Protein AF-A0A183CU05-F1 (afdb_monomer_lite)

Sequence (119 aa):
MLTVERALEAKGFSNFRVAKRRMATIWGGSALLDLFLWTVAETVGGPDPKWTQWDYVVNLSETDMPILSLEELEHNLDRNRGFSFLKSHGYNTGAFLQKQGIHFHFMQCEQRMWRVAER

pLDDT: mean 92.65, std 6.22, range [54.19, 98.0]

Foldseek 3Di:
DCVVVVVCVVVVDDPDDDDPDDDLPAVVDPVVVVVVVVVVCCQCVNPDVVSNDDQDDDDDDPPDDDPDDPVVVCVVCVVVRPDDDDDDPPDDPVVVCVVSVVQFDWDDDPSDIDGDGGD

Structure (mmCIF, N/CA/C/O backbone):
data_AF-A0A183CU05-F1
#
_entry.id   AF-A0A183CU05-F1
#
loop_
_atom_site.group_PDB
_atom_site.id
_atom_site.type_symbol
_atom_site.label_atom_id
_atom_site.label_alt_id
_atom_site.label_comp_id
_atom_site.label_asym_id
_atom_site.label_entity_id
_atom_site.label_seq_id
_atom_site.pdbx_PDB_ins_code
_atom_site.Cartn_x
_atom_site.Cartn_y
_atom_site.Cartn_z
_atom_site.occupancy
_atom_site.B_iso_or_equiv
_atom_site.auth_seq_id
_atom_site.auth_comp_id
_atom_site.auth_asym_id
_atom_site.auth_atom_id
_atom_site.pdbx_PDB_model_num
ATOM 1 N N . MET A 1 1 ? 10.218 -0.408 20.033 1.00 54.19 1 MET A N 1
ATOM 2 C CA . MET A 1 1 ? 9.279 -0.388 18.885 1.00 54.19 1 MET A CA 1
ATOM 3 C C . MET A 1 1 ? 7.816 -0.552 19.306 1.00 54.19 1 MET A C 1
ATOM 5 O O . MET A 1 1 ? 6.976 0.096 18.711 1.00 54.19 1 MET A O 1
ATOM 9 N N . LEU A 1 2 ? 7.533 -1.249 20.416 1.00 66.12 2 LEU A N 1
ATOM 10 C CA . LEU A 1 2 ? 6.261 -1.169 21.166 1.00 66.12 2 LEU A CA 1
ATOM 11 C C . LEU A 1 2 ? 5.973 0.217 21.786 1.00 66.12 2 LEU A C 1
ATOM 13 O O . LEU A 1 2 ? 4.962 0.405 22.445 1.00 66.12 2 LEU A O 1
ATOM 17 N N . THR A 1 3 ? 6.884 1.179 21.646 1.00 85.06 3 THR A N 1
ATOM 18 C CA . THR A 1 3 ? 6.836 2.448 22.379 1.00 85.06 3 THR A CA 1
ATOM 19 C C . THR A 1 3 ? 5.750 3.382 21.853 1.00 85.06 3 THR A C 1
ATOM 21 O O . THR A 1 3 ? 5.061 3.997 22.655 1.00 85.06 3 THR A O 1
ATOM 24 N N . VAL A 1 4 ? 5.571 3.471 20.528 1.00 88.19 4 VAL A N 1
ATOM 25 C CA . VAL A 1 4 ? 4.549 4.345 19.919 1.00 88.19 4 VAL A CA 1
ATOM 26 C C . VAL A 1 4 ? 3.152 3.782 20.146 1.00 88.19 4 VAL A C 1
ATOM 28 O O . VAL A 1 4 ? 2.272 4.514 20.579 1.00 88.19 4 VAL A O 1
ATOM 31 N N . GLU A 1 5 ? 2.976 2.477 19.925 1.00 90.19 5 GLU A N 1
ATOM 32 C CA . GLU A 1 5 ? 1.711 1.780 20.186 1.00 90.19 5 GLU A CA 1
ATOM 33 C C . GLU A 1 5 ? 1.286 1.962 21.647 1.00 90.19 5 GLU A C 1
ATOM 35 O O . GLU A 1 5 ? 0.236 2.541 21.901 1.00 90.19 5 GLU A O 1
ATOM 40 N N . ARG A 1 6 ? 2.169 1.648 22.607 1.00 89.75 6 ARG A N 1
ATOM 41 C CA . ARG A 1 6 ? 1.896 1.852 24.041 1.00 89.75 6 ARG A CA 1
ATOM 42 C C . ARG A 1 6 ? 1.624 3.308 24.410 1.00 89.75 6 ARG A C 1
ATOM 44 O O . ARG A 1 6 ? 0.818 3.572 25.294 1.00 89.75 6 ARG A O 1
ATOM 51 N N . ALA A 1 7 ? 2.307 4.261 23.775 1.00 93.12 7 ALA A N 1
ATOM 52 C CA . ALA A 1 7 ? 2.082 5.680 24.037 1.00 93.12 7 ALA A CA 1
ATOM 53 C C . ALA A 1 7 ? 0.702 6.147 23.548 1.00 93.12 7 ALA A C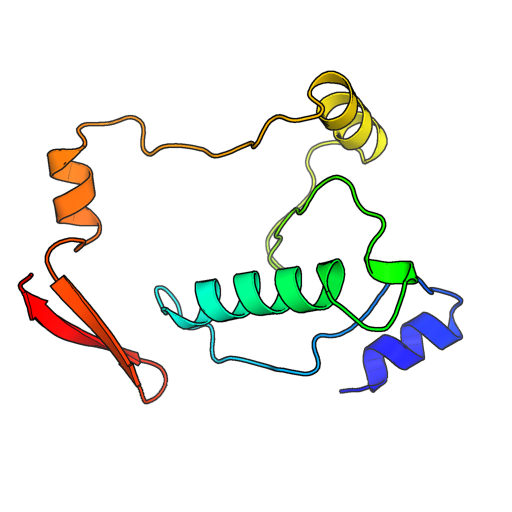 1
ATOM 55 O O . ALA A 1 7 ? 0.095 7.010 24.180 1.00 93.12 7 ALA A O 1
ATOM 56 N N . LEU A 1 8 ? 0.207 5.592 22.440 1.00 93.25 8 LEU A N 1
ATOM 57 C CA . LEU A 1 8 ? -1.137 5.864 21.931 1.00 93.25 8 LEU A CA 1
ATOM 58 C C . LEU A 1 8 ? -2.204 5.138 22.760 1.00 93.25 8 LEU A C 1
ATOM 60 O O . LEU A 1 8 ? -3.194 5.762 23.136 1.00 93.25 8 LEU A O 1
ATOM 64 N N . GLU A 1 9 ? -1.958 3.889 23.155 1.00 91.88 9 GLU A N 1
ATOM 65 C CA . GLU A 1 9 ? -2.819 3.144 24.083 1.00 91.88 9 GLU A CA 1
ATOM 66 C C . GLU A 1 9 ? -2.972 3.866 25.427 1.00 91.88 9 GLU A C 1
ATOM 68 O O . GLU A 1 9 ? -4.084 4.022 25.924 1.00 91.88 9 GLU A O 1
ATOM 73 N N . ALA A 1 10 ? -1.878 4.393 25.990 1.00 94.69 10 ALA A N 1
ATOM 74 C CA . ALA A 1 10 ? -1.908 5.170 27.232 1.00 94.69 10 AL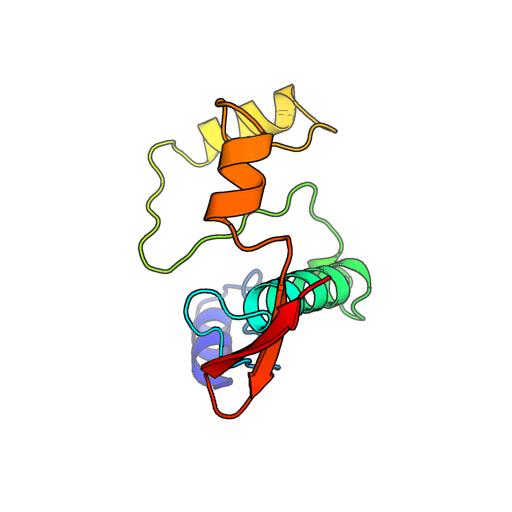A A CA 1
ATOM 75 C C . ALA A 1 10 ? -2.725 6.472 27.117 1.00 94.69 10 ALA A C 1
ATOM 77 O O . ALA A 1 10 ? -3.187 7.000 28.126 1.00 94.69 10 ALA A O 1
ATOM 78 N N . LYS A 1 11 ? -2.923 6.983 25.895 1.00 95.81 11 LYS A N 1
ATOM 79 C CA . LYS A 1 11 ? -3.807 8.121 25.594 1.00 95.81 11 LYS A CA 1
ATOM 80 C C . LYS A 1 11 ? -5.249 7.696 25.277 1.00 95.81 11 LYS A C 1
ATOM 82 O O . LYS A 1 11 ? -6.065 8.551 24.951 1.00 95.81 11 LYS A O 1
ATOM 87 N N . GLY A 1 12 ? -5.564 6.404 25.363 1.00 94.88 12 GLY A N 1
ATOM 88 C CA . GLY A 1 12 ? -6.893 5.850 25.104 1.00 94.88 12 GLY A CA 1
ATOM 89 C C . GLY A 1 12 ? -7.171 5.496 23.640 1.00 94.88 12 GLY A C 1
ATOM 90 O O . GLY A 1 12 ? -8.288 5.087 23.324 1.00 94.88 12 GLY A O 1
ATOM 91 N N . PHE A 1 13 ? -6.191 5.61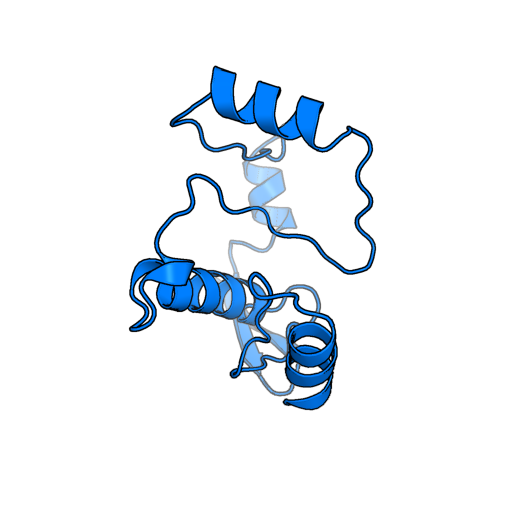2 22.737 1.00 93.44 13 PHE A N 1
ATOM 92 C CA . PHE A 1 13 ? -6.366 5.163 21.355 1.00 93.44 13 PHE A CA 1
ATOM 93 C C . PHE A 1 13 ? -6.278 3.646 21.287 1.00 93.44 13 PHE A C 1
ATOM 95 O O . PHE A 1 13 ? -5.321 3.045 21.764 1.00 93.44 13 PHE A O 1
ATOM 102 N N . SER A 1 14 ? -7.271 3.025 20.660 1.00 89.44 14 SER A N 1
ATOM 103 C CA . SER A 1 14 ? -7.344 1.567 20.572 1.00 89.44 14 SER A CA 1
ATOM 104 C C . SER A 1 14 ? -7.380 1.055 19.125 1.00 89.44 14 SER A C 1
ATOM 106 O O . SER A 1 14 ? -7.255 -0.142 18.892 1.00 89.44 14 SER A O 1
ATOM 108 N N . ASN A 1 15 ? -7.530 1.947 18.148 1.00 89.69 15 ASN A N 1
ATOM 109 C CA . ASN A 1 15 ? -7.595 1.680 16.709 1.00 89.69 15 ASN A CA 1
ATOM 110 C C . ASN A 1 15 ? -6.249 1.925 16.004 1.00 89.69 15 ASN A C 1
ATOM 112 O O . ASN A 1 15 ? -6.215 2.254 14.822 1.00 89.69 15 ASN A O 1
ATOM 116 N N . PHE A 1 16 ? -5.137 1.763 16.721 1.00 89.75 16 PHE A N 1
ATOM 117 C CA . PHE A 1 16 ? -3.794 1.885 16.163 1.00 89.75 16 PHE A CA 1
ATOM 118 C C . PHE A 1 16 ? -2.958 0.643 16.472 1.00 89.75 16 PHE A C 1
ATOM 120 O O . PHE A 1 16 ? -3.021 0.115 17.579 1.00 89.75 16 PHE A O 1
ATOM 127 N N . ARG A 1 17 ? -2.157 0.194 15.502 1.00 88.00 17 ARG A N 1
ATOM 128 C CA . ARG A 1 17 ? -1.247 -0.943 15.658 1.00 88.00 17 ARG A CA 1
ATOM 129 C C . ARG A 1 17 ? 0.001 -0.742 14.818 1.00 88.00 17 ARG A C 1
ATOM 131 O O . ARG A 1 17 ? -0.084 -0.281 13.681 1.00 88.00 17 ARG A O 1
ATOM 138 N N . VAL A 1 18 ? 1.159 -1.128 15.348 1.00 89.62 18 VAL A N 1
ATOM 139 C CA . VAL A 1 18 ? 2.413 -1.095 14.592 1.00 89.62 18 VAL A CA 1
ATOM 140 C C . VAL A 1 18 ? 2.714 -2.485 14.042 1.00 89.62 18 VAL A C 1
ATOM 142 O O . VAL A 1 18 ? 2.698 -3.483 14.764 1.00 89.62 18 VAL A O 1
ATOM 145 N N . ALA A 1 19 ? 3.031 -2.557 12.749 1.00 87.50 19 ALA A N 1
ATOM 146 C CA . ALA A 1 19 ? 3.472 -3.790 12.110 1.00 87.50 19 ALA A CA 1
ATOM 147 C C . ALA A 1 19 ? 4.677 -4.399 12.854 1.00 87.50 19 ALA A C 1
ATOM 149 O O . ALA A 1 19 ? 5.729 -3.770 12.997 1.00 87.50 19 ALA A O 1
ATOM 150 N N . LYS A 1 20 ? 4.537 -5.652 13.307 1.00 85.00 20 LYS A N 1
ATOM 151 C CA . LYS A 1 20 ? 5.621 -6.389 13.980 1.00 85.00 20 LYS A CA 1
ATOM 152 C C . LYS A 1 20 ? 6.758 -6.741 13.021 1.00 85.00 20 LYS A C 1
ATOM 154 O O . LYS A 1 20 ? 7.921 -6.751 13.419 1.00 85.00 20 LYS A O 1
ATOM 159 N N . ARG A 1 21 ? 6.422 -7.041 11.762 1.00 90.00 21 ARG A N 1
ATOM 160 C CA . ARG A 1 21 ? 7.385 -7.338 10.703 1.00 90.00 21 ARG A CA 1
ATOM 161 C C . ARG A 1 21 ? 7.747 -6.053 9.969 1.00 90.00 21 ARG A C 1
ATOM 163 O O . ARG A 1 21 ? 6.875 -5.332 9.501 1.00 90.00 21 ARG A O 1
ATOM 170 N N . ARG A 1 22 ? 9.048 -5.799 9.836 1.00 91.62 22 ARG A N 1
ATOM 171 C CA . ARG A 1 22 ? 9.587 -4.700 9.028 1.00 91.62 22 ARG A CA 1
ATOM 172 C C . ARG A 1 22 ? 10.303 -5.271 7.823 1.00 91.62 22 ARG A C 1
ATOM 174 O O . ARG A 1 22 ? 10.998 -6.278 7.941 1.00 91.62 22 ARG A O 1
ATOM 181 N N . MET A 1 23 ? 10.161 -4.603 6.691 1.00 93.62 23 MET A N 1
ATOM 182 C CA . MET A 1 23 ? 10.831 -4.966 5.451 1.00 93.62 23 MET A CA 1
ATOM 183 C C . MET A 1 23 ? 11.619 -3.763 4.941 1.00 93.62 23 MET A C 1
ATOM 185 O O . MET A 1 23 ? 11.237 -2.620 5.186 1.00 93.62 23 MET A O 1
ATOM 189 N N . ALA A 1 24 ? 12.722 -4.012 4.238 1.00 94.81 24 ALA A N 1
ATOM 190 C CA . ALA A 1 24 ? 13.457 -2.961 3.546 1.00 94.81 24 ALA A CA 1
ATOM 191 C C . ALA A 1 24 ? 12.715 -2.605 2.247 1.00 94.81 24 ALA A C 1
ATOM 193 O O . ALA A 1 24 ? 12.997 -3.160 1.183 1.00 94.81 24 ALA A O 1
ATOM 194 N N . THR A 1 25 ? 11.733 -1.708 2.341 1.00 95.75 25 THR A N 1
ATOM 195 C CA . THR A 1 25 ? 10.941 -1.214 1.204 1.00 95.75 25 THR A CA 1
ATOM 196 C C . THR A 1 25 ? 11.711 -0.147 0.435 1.00 95.75 25 THR A C 1
ATOM 198 O O . THR A 1 25 ? 11.369 1.034 0.453 1.00 95.75 25 THR A O 1
ATOM 201 N N . ILE A 1 26 ? 12.803 -0.568 -0.201 1.00 97.12 26 ILE A N 1
ATOM 202 C CA . ILE A 1 26 ? 13.587 0.288 -1.093 1.00 97.12 26 ILE A CA 1
ATOM 203 C C . ILE A 1 26 ? 12.733 0.755 -2.276 1.00 97.12 26 ILE A C 1
ATOM 205 O O . ILE A 1 26 ? 11.764 0.098 -2.662 1.00 97.12 26 ILE A O 1
ATOM 209 N N . TRP A 1 27 ? 13.119 1.873 -2.885 1.00 96.44 27 TRP A N 1
ATOM 210 C CA . TRP A 1 27 ? 12.425 2.396 -4.056 1.00 96.44 27 TRP A CA 1
ATOM 211 C C . TRP A 1 27 ? 12.448 1.382 -5.213 1.00 96.44 27 TRP A C 1
ATOM 213 O O . TRP A 1 27 ? 13.507 0.870 -5.578 1.00 96.44 27 TRP A O 1
ATOM 223 N N . GLY A 1 28 ? 11.269 1.057 -5.753 1.00 94.69 28 GLY A N 1
ATOM 224 C CA . GLY A 1 28 ? 11.100 0.030 -6.791 1.00 94.69 28 GLY A CA 1
ATOM 225 C C . GLY A 1 28 ? 11.320 -1.417 -6.320 1.00 94.69 28 GLY A C 1
ATOM 226 O O . GLY A 1 28 ? 11.343 -2.323 -7.149 1.00 94.69 28 GLY A O 1
ATOM 227 N N . GLY A 1 29 ? 11.504 -1.647 -5.016 1.00 96.44 29 GLY A N 1
ATOM 228 C CA . GLY A 1 29 ? 11.716 -2.971 -4.434 1.00 96.44 29 GLY A CA 1
ATOM 229 C C . GLY A 1 29 ? 10.464 -3.846 -4.427 1.00 96.44 29 GLY A C 1
ATOM 230 O O . GLY A 1 29 ? 9.356 -3.360 -4.194 1.00 96.44 29 GLY A O 1
ATOM 231 N N . SER A 1 30 ? 10.642 -5.157 -4.602 1.00 96.06 30 SER A N 1
ATOM 232 C CA . SER A 1 30 ? 9.555 -6.139 -4.487 1.00 96.06 30 SER A CA 1
ATOM 233 C C . SER A 1 30 ? 8.968 -6.210 -3.073 1.00 96.06 30 SER A C 1
ATOM 235 O O . SER A 1 30 ? 7.777 -6.471 -2.914 1.00 96.06 30 SER A O 1
ATOM 237 N N . ALA A 1 31 ? 9.771 -5.893 -2.052 1.00 96.56 31 ALA A N 1
ATOM 238 C CA . ALA A 1 31 ? 9.367 -5.944 -0.650 1.00 96.56 31 ALA A CA 1
ATOM 239 C C . ALA A 1 31 ? 8.175 -5.032 -0.305 1.00 96.56 31 ALA A C 1
ATOM 241 O O . ALA A 1 31 ? 7.522 -5.247 0.713 1.00 96.56 31 ALA A O 1
ATOM 242 N N . LEU A 1 32 ? 7.876 -4.011 -1.120 1.00 96.81 32 LEU A N 1
ATOM 243 C CA . LEU A 1 32 ? 6.699 -3.165 -0.908 1.00 96.81 32 LEU A CA 1
ATOM 244 C C . LEU A 1 32 ? 5.392 -3.944 -1.120 1.00 96.81 32 LEU A C 1
ATOM 246 O O . LEU A 1 32 ? 4.461 -3.799 -0.329 1.00 96.81 32 LEU A O 1
ATOM 250 N N . LEU A 1 33 ? 5.336 -4.798 -2.148 1.00 96.88 33 LEU A N 1
ATOM 251 C CA . LEU A 1 33 ? 4.179 -5.661 -2.387 1.00 96.88 33 LEU A CA 1
ATOM 252 C C . LEU A 1 33 ? 4.052 -6.711 -1.279 1.00 96.88 33 LEU A C 1
ATOM 254 O O . LEU A 1 33 ? 2.958 -6.917 -0.760 1.00 96.88 33 LEU A O 1
ATOM 258 N N . ASP A 1 34 ? 5.172 -7.312 -0.868 1.00 96.12 34 ASP A N 1
ATOM 259 C CA . ASP A 1 34 ? 5.196 -8.276 0.237 1.00 96.12 34 ASP A CA 1
ATOM 260 C C . ASP A 1 34 ? 4.676 -7.656 1.541 1.00 96.12 34 ASP A C 1
ATOM 262 O O . ASP A 1 34 ? 3.907 -8.288 2.267 1.00 96.12 34 ASP A O 1
ATOM 266 N N . LEU A 1 35 ? 5.059 -6.406 1.832 1.00 95.69 35 LEU A N 1
ATOM 267 C CA . LEU A 1 35 ? 4.581 -5.668 3.000 1.00 95.69 35 LEU A CA 1
ATOM 268 C C . LEU A 1 35 ? 3.069 -5.440 2.934 1.00 95.69 35 LEU A C 1
ATOM 270 O O . LEU A 1 35 ? 2.378 -5.667 3.928 1.00 95.69 35 LEU A O 1
ATOM 274 N N . PHE A 1 36 ? 2.561 -4.995 1.782 1.00 95.69 36 PHE A N 1
ATOM 275 C CA . PHE A 1 36 ? 1.135 -4.737 1.599 1.00 95.69 36 PHE A CA 1
ATOM 276 C C . PHE A 1 36 ? 0.313 -6.020 1.770 1.00 95.69 36 PHE A C 1
ATOM 278 O O . PHE A 1 36 ? -0.615 -6.053 2.578 1.00 95.69 36 PHE A O 1
ATOM 285 N N . LEU A 1 37 ? 0.702 -7.100 1.084 1.00 95.06 37 LEU A N 1
ATOM 286 C CA . LEU A 1 37 ? 0.021 -8.395 1.162 1.00 95.06 37 LEU A CA 1
ATOM 287 C C . LEU A 1 37 ? 0.063 -8.981 2.574 1.00 95.06 37 LEU A C 1
ATOM 289 O O . LEU A 1 37 ? -0.960 -9.444 3.071 1.00 95.06 37 LEU A O 1
ATOM 293 N N . TRP A 1 38 ? 1.221 -8.926 3.241 1.00 93.44 38 TRP A N 1
ATOM 294 C CA . TRP A 1 38 ? 1.348 -9.378 4.625 1.00 93.44 38 TRP A CA 1
ATOM 295 C C . TRP A 1 38 ? 0.442 -8.575 5.566 1.00 93.44 38 TRP A C 1
ATOM 297 O O . TRP A 1 38 ? -0.236 -9.162 6.402 1.00 93.44 38 TRP A O 1
ATOM 307 N N . THR A 1 39 ? 0.377 -7.252 5.399 1.00 91.75 39 THR A N 1
ATOM 308 C CA . THR A 1 39 ? -0.461 -6.383 6.241 1.00 91.75 39 THR A CA 1
ATOM 309 C C . THR A 1 39 ? -1.945 -6.704 6.077 1.00 91.75 39 THR A C 1
ATOM 311 O O . THR A 1 39 ? -2.636 -6.867 7.077 1.00 91.75 39 THR A O 1
ATOM 314 N N . VAL A 1 40 ? -2.428 -6.855 4.839 1.00 91.94 40 VAL A N 1
ATOM 315 C CA . VAL A 1 40 ? -3.828 -7.228 4.572 1.00 91.94 40 VAL A CA 1
ATOM 316 C C . VAL A 1 40 ? -4.134 -8.631 5.103 1.00 91.94 40 VAL A C 1
ATOM 318 O O . VAL A 1 40 ? -5.171 -8.841 5.724 1.00 91.94 40 VAL A O 1
ATOM 321 N N . ALA A 1 41 ? -3.231 -9.597 4.917 1.00 90.69 41 ALA A N 1
ATOM 322 C CA . ALA A 1 41 ? -3.427 -10.953 5.428 1.00 90.69 41 ALA A CA 1
ATOM 323 C C . ALA A 1 41 ? -3.533 -10.989 6.964 1.00 90.69 41 ALA A C 1
ATOM 325 O O . ALA A 1 41 ? -4.404 -11.671 7.500 1.00 90.69 41 ALA A O 1
ATOM 326 N N . GLU A 1 42 ? -2.698 -10.223 7.671 1.00 88.56 42 GLU A N 1
ATOM 327 C CA . GLU A 1 42 ? -2.725 -10.135 9.137 1.00 88.56 42 GLU A CA 1
ATOM 328 C C . GLU A 1 42 ? -3.973 -9.429 9.683 1.00 88.56 42 GLU A C 1
ATOM 330 O O . GLU A 1 42 ? -4.365 -9.703 10.817 1.00 88.56 42 GLU A O 1
ATOM 335 N N . THR A 1 43 ? -4.596 -8.517 8.926 1.00 87.50 43 THR A N 1
ATOM 336 C CA . THR A 1 43 ? -5.823 -7.832 9.366 1.00 87.50 43 THR A CA 1
ATOM 337 C C . THR A 1 43 ? -7.085 -8.607 9.004 1.00 87.50 43 THR A C 1
ATOM 339 O O . THR A 1 43 ? -8.009 -8.633 9.807 1.00 87.50 43 THR A O 1
ATOM 342 N N . VAL A 1 44 ? -7.129 -9.298 7.859 1.00 85.88 44 VAL A N 1
ATOM 343 C CA . VAL A 1 44 ? -8.285 -10.131 7.469 1.00 85.88 44 VAL A CA 1
ATOM 344 C C . VAL A 1 44 ? -8.291 -11.483 8.188 1.00 85.88 44 VAL A C 1
ATOM 346 O O . VAL A 1 44 ? -9.338 -11.935 8.641 1.00 85.88 44 VAL A O 1
ATOM 349 N N . GLY A 1 45 ? -7.136 -12.147 8.283 1.00 79.38 45 GLY A N 1
ATOM 350 C CA . GLY A 1 45 ? -6.993 -13.498 8.843 1.00 79.38 45 GLY A CA 1
ATOM 351 C C . GLY A 1 45 ? -6.407 -13.538 10.256 1.00 79.38 45 GLY A C 1
ATOM 352 O O . GLY A 1 45 ? -6.059 -14.613 10.745 1.00 79.38 45 GLY A O 1
ATOM 353 N N . GLY A 1 46 ? -6.236 -12.377 10.889 1.00 77.75 46 GLY A N 1
ATOM 354 C CA . GLY A 1 46 ? -5.591 -12.256 12.190 1.00 77.75 46 GLY A CA 1
ATOM 355 C C . GLY A 1 46 ? -6.421 -12.809 13.355 1.00 77.75 46 GLY A C 1
ATOM 356 O O . GLY A 1 46 ? -7.645 -12.892 13.276 1.00 77.75 46 GLY A O 1
ATOM 357 N N . PRO A 1 47 ? -5.771 -13.136 14.488 1.00 75.81 47 PRO A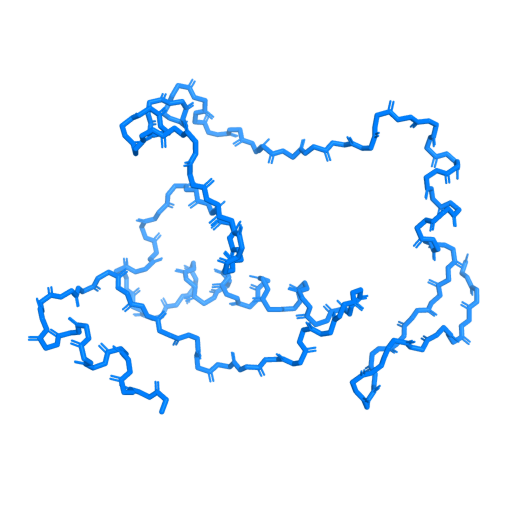 N 1
ATOM 358 C CA . PRO A 1 47 ? -6.442 -13.684 15.668 1.00 75.81 47 PRO A CA 1
ATOM 359 C C . PRO A 1 47 ? -7.240 -12.646 16.469 1.00 75.81 47 PRO A C 1
ATOM 361 O O . PRO A 1 47 ? -7.970 -13.029 17.376 1.00 75.81 47 PRO A O 1
ATOM 364 N N . ASP A 1 48 ? -7.063 -11.351 16.193 1.00 82.12 48 ASP A N 1
ATOM 365 C CA . ASP A 1 48 ? -7.749 -10.264 16.892 1.00 82.12 48 ASP A CA 1
ATOM 366 C C . ASP A 1 48 ? -8.945 -9.782 16.047 1.00 82.12 48 ASP A C 1
ATOM 368 O O . ASP A 1 48 ? -8.735 -9.083 15.047 1.00 82.12 48 ASP A O 1
ATOM 372 N N . PRO A 1 49 ? -10.192 -10.125 16.435 1.00 81.50 49 PRO A N 1
ATOM 373 C CA . PRO A 1 49 ? -11.399 -9.814 15.666 1.00 81.50 49 PRO A CA 1
ATOM 374 C C . PRO A 1 49 ? -11.636 -8.317 15.474 1.00 81.50 49 PRO A C 1
ATOM 376 O O . PRO A 1 49 ? -12.399 -7.913 14.603 1.00 81.50 49 PRO A O 1
ATOM 379 N N . LYS A 1 50 ? -10.990 -7.471 16.281 1.00 83.62 50 LYS A N 1
ATOM 380 C CA . LYS A 1 50 ? -11.107 -6.022 16.155 1.00 83.62 50 LYS A CA 1
ATOM 381 C C . LYS A 1 50 ? -10.618 -5.504 14.800 1.00 83.62 50 LYS A C 1
ATOM 383 O O . LYS A 1 50 ? -11.101 -4.480 14.330 1.00 83.62 50 LYS A O 1
ATOM 388 N N . TRP A 1 51 ? -9.658 -6.191 14.185 1.00 86.44 51 TRP A N 1
ATOM 389 C CA . TRP A 1 51 ? -9.010 -5.749 12.947 1.00 86.44 51 TRP A CA 1
ATOM 390 C C . TRP A 1 51 ? -9.593 -6.375 11.686 1.00 86.44 51 TRP A C 1
ATOM 392 O O . TRP A 1 51 ? -9.142 -6.037 10.595 1.00 86.44 51 TRP A O 1
ATOM 402 N N . THR A 1 52 ? -10.587 -7.253 11.823 1.00 84.62 52 THR A N 1
ATOM 403 C CA . THR A 1 52 ? -11.216 -7.946 10.692 1.00 84.62 52 THR A CA 1
ATOM 404 C C . THR A 1 52 ? -12.440 -7.202 10.150 1.00 84.62 52 THR A C 1
ATOM 406 O O . THR A 1 52 ? -12.967 -7.573 9.106 1.00 84.62 52 THR A O 1
ATOM 409 N N . GLN A 1 53 ? -12.894 -6.147 10.838 1.00 86.31 53 GLN A N 1
ATOM 410 C CA . GLN A 1 53 ? -14.114 -5.398 10.519 1.00 86.31 53 GLN A CA 1
ATOM 411 C C . GLN A 1 53 ? -13.803 -4.055 9.838 1.00 86.31 53 GLN A C 1
ATOM 413 O O . GLN A 1 53 ? -13.946 -2.994 10.442 1.00 86.31 53 GLN A O 1
ATOM 418 N N . TRP A 1 54 ? -13.366 -4.094 8.580 1.00 90.88 54 TRP A N 1
ATOM 419 C CA . TRP A 1 54 ? -13.195 -2.905 7.736 1.00 90.88 54 TRP A CA 1
ATOM 420 C C . TRP A 1 54 ? -13.694 -3.173 6.313 1.00 90.88 54 TRP A C 1
ATOM 422 O O . TRP A 1 54 ? -13.626 -4.302 5.833 1.00 90.88 54 TRP A O 1
ATOM 432 N N . ASP A 1 55 ? -14.180 -2.130 5.636 1.00 92.25 55 ASP A N 1
ATOM 433 C CA . ASP A 1 55 ? -14.742 -2.237 4.279 1.00 92.25 55 ASP A CA 1
ATOM 434 C C . ASP A 1 55 ? -13.723 -1.907 3.174 1.00 92.25 55 ASP A C 1
ATOM 436 O O . ASP A 1 55 ? -13.776 -2.466 2.079 1.00 92.25 55 ASP A O 1
ATOM 440 N N . TYR A 1 56 ? -12.780 -1.003 3.457 1.00 94.44 56 TYR A N 1
ATOM 441 C CA . TYR A 1 56 ? -11.787 -0.512 2.501 1.00 94.44 56 TYR A CA 1
ATOM 442 C C . TYR A 1 56 ? -10.373 -0.535 3.077 1.00 94.44 56 TYR A C 1
ATOM 444 O O . TYR A 1 56 ? -10.160 -0.261 4.256 1.00 94.44 56 TYR A O 1
ATOM 452 N N . VAL A 1 57 ? -9.397 -0.785 2.202 1.00 94.25 57 VAL A N 1
ATOM 453 C CA . VAL A 1 57 ? -7.972 -0.589 2.484 1.00 94.25 57 VAL A CA 1
ATOM 454 C C . VAL A 1 57 ? -7.469 0.641 1.734 1.00 94.25 57 VAL A C 1
ATOM 456 O O . VAL A 1 57 ? -7.662 0.768 0.526 1.00 94.25 57 VAL A O 1
ATOM 459 N N . VAL A 1 58 ? -6.807 1.542 2.458 1.00 95.06 58 VAL A N 1
ATOM 460 C CA . VAL A 1 58 ? -6.175 2.744 1.905 1.00 95.06 58 VAL A CA 1
ATOM 461 C C . VAL A 1 58 ? -4.723 2.763 2.367 1.00 95.06 58 VAL A C 1
ATOM 463 O O . VAL A 1 58 ? -4.453 2.791 3.566 1.00 95.06 58 VAL A O 1
ATOM 466 N N . ASN A 1 59 ? -3.776 2.716 1.430 1.00 95.69 59 ASN A N 1
ATOM 467 C CA . ASN A 1 59 ? -2.355 2.843 1.741 1.00 95.69 59 ASN A CA 1
ATOM 468 C C . ASN A 1 59 ? -1.916 4.307 1.636 1.00 95.69 59 ASN A C 1
ATOM 470 O O . ASN A 1 59 ? -2.187 4.965 0.637 1.00 95.69 59 ASN A O 1
ATOM 474 N N . LEU A 1 60 ? -1.198 4.782 2.652 1.00 96.81 60 LEU A N 1
ATOM 475 C CA . LEU A 1 60 ? -0.627 6.126 2.716 1.00 96.81 60 LEU A CA 1
ATOM 476 C C . LEU A 1 60 ? 0.843 6.039 3.142 1.00 96.81 60 LEU A C 1
ATOM 478 O O . LEU A 1 60 ? 1.245 5.130 3.873 1.00 96.81 60 LEU A O 1
ATOM 482 N N . SER A 1 61 ? 1.638 6.988 2.674 1.00 96.81 61 SER A N 1
ATOM 483 C CA . SER A 1 61 ? 3.009 7.264 3.088 1.00 96.81 61 SER A CA 1
ATOM 484 C C . SER A 1 61 ? 3.059 8.477 4.023 1.00 96.81 61 SER A C 1
ATOM 486 O O . SER A 1 61 ? 2.065 9.170 4.220 1.00 96.81 61 SER A O 1
ATOM 488 N N . GLU A 1 62 ? 4.233 8.763 4.587 1.00 97.25 62 GLU A N 1
ATOM 489 C CA . GLU A 1 62 ? 4.446 9.946 5.436 1.00 97.25 62 GLU A CA 1
ATOM 490 C C . GLU A 1 62 ? 4.219 11.272 4.688 1.00 97.25 62 GLU A C 1
ATOM 492 O O . GLU A 1 62 ? 3.878 12.279 5.300 1.00 97.25 62 GLU A O 1
ATOM 497 N N . THR A 1 63 ? 4.397 11.278 3.365 1.00 97.25 63 THR A N 1
ATOM 498 C CA . THR A 1 63 ? 4.270 12.483 2.534 1.00 97.25 63 THR A CA 1
ATOM 499 C C . THR A 1 63 ? 2.862 12.718 1.992 1.00 97.25 63 THR A C 1
ATOM 501 O O . THR A 1 63 ? 2.632 13.738 1.345 1.00 97.25 63 THR A O 1
ATOM 504 N N . ASP A 1 64 ? 1.929 11.792 2.216 1.00 97.25 64 ASP A N 1
ATOM 505 C CA . ASP A 1 64 ? 0.545 11.954 1.775 1.00 97.25 64 ASP A CA 1
ATOM 506 C C . ASP A 1 64 ? -0.230 12.889 2.709 1.00 97.25 64 ASP A C 1
ATOM 508 O O . ASP A 1 64 ? -0.051 12.879 3.927 1.00 97.25 64 ASP A O 1
ATOM 512 N N . MET A 1 65 ? -1.132 13.686 2.133 1.00 96.62 65 MET A N 1
ATOM 513 C CA . MET A 1 65 ? -1.971 14.622 2.878 1.00 96.62 65 MET A CA 1
ATOM 514 C C . MET A 1 65 ? -3.416 14.567 2.371 1.00 96.62 65 MET A C 1
ATOM 516 O O . MET A 1 65 ? -3.633 14.596 1.156 1.00 96.62 65 MET A O 1
ATOM 520 N N . PRO A 1 66 ? -4.419 14.503 3.266 1.00 95.62 66 PRO A N 1
ATOM 521 C CA . PRO A 1 66 ? -5.813 14.542 2.855 1.00 95.62 66 PRO A CA 1
ATOM 522 C C . PRO A 1 66 ? -6.162 15.912 2.263 1.00 95.62 66 PRO A C 1
ATOM 524 O O . PRO A 1 66 ? -5.843 16.951 2.837 1.00 95.62 66 PRO A O 1
ATOM 527 N N . ILE A 1 67 ? -6.849 15.896 1.120 1.00 95.81 67 ILE A N 1
ATOM 528 C CA . ILE A 1 67 ? -7.433 17.091 0.484 1.00 95.81 67 ILE A CA 1
ATOM 529 C C . ILE A 1 67 ? -8.957 17.166 0.649 1.00 95.81 67 ILE A C 1
ATOM 531 O O . ILE A 1 67 ? -9.556 18.190 0.339 1.00 95.81 67 ILE A O 1
ATOM 535 N N . LEU A 1 68 ? -9.568 16.076 1.118 1.00 93.88 68 LEU A N 1
ATOM 536 C CA . LEU A 1 68 ? -10.975 15.976 1.494 1.00 93.88 68 LEU A CA 1
ATOM 537 C C . LEU A 1 68 ? -11.057 15.747 3.002 1.00 93.88 68 LEU A C 1
ATOM 539 O O . LEU A 1 68 ? -10.151 15.156 3.598 1.00 93.88 68 LEU A O 1
ATOM 543 N N . SER A 1 69 ? -12.153 16.186 3.608 1.00 97.38 69 SER A N 1
ATOM 544 C CA . SER A 1 69 ? -12.493 15.803 4.976 1.00 97.38 69 SER A CA 1
ATOM 545 C C . SER A 1 69 ? -12.768 14.298 5.080 1.00 97.38 69 SER A C 1
ATOM 547 O O . SER A 1 69 ? -13.043 13.619 4.086 1.00 97.38 69 SER A O 1
ATOM 549 N N . LEU A 1 70 ? -12.709 13.766 6.304 1.00 96.12 70 LEU A N 1
ATOM 550 C CA . LEU A 1 70 ? -13.037 12.361 6.550 1.00 96.12 70 LEU A CA 1
ATOM 551 C C . LEU A 1 70 ? -14.494 12.048 6.171 1.00 96.12 70 LEU A C 1
ATOM 553 O O . LEU A 1 70 ? -14.742 11.029 5.540 1.00 96.12 70 LEU A O 1
ATOM 557 N N . GLU A 1 71 ? -15.425 12.957 6.468 1.00 98.00 71 GLU A N 1
ATOM 558 C CA . GLU A 1 71 ? -16.845 12.814 6.122 1.00 98.00 71 GLU A CA 1
ATOM 559 C C . GLU A 1 71 ? -17.054 12.731 4.602 1.00 98.00 71 GLU A C 1
ATOM 561 O O . GLU A 1 71 ? -17.783 11.871 4.107 1.00 98.00 71 GLU A O 1
ATOM 566 N N . GLU A 1 72 ? -16.361 13.574 3.831 1.00 97.81 72 GLU A N 1
ATOM 567 C CA . GLU A 1 72 ? -16.412 13.514 2.368 1.00 97.81 72 GLU A CA 1
ATOM 568 C C . GLU A 1 72 ? -15.820 12.210 1.829 1.00 97.81 72 GLU A C 1
ATOM 570 O O . GLU A 1 72 ? -16.365 11.638 0.880 1.00 97.81 72 GLU A O 1
ATOM 575 N N . LEU A 1 73 ? -14.718 11.724 2.410 1.00 96.50 73 LEU A N 1
ATOM 576 C CA . LEU A 1 73 ? -14.129 10.441 2.032 1.00 96.50 73 LEU A CA 1
ATOM 577 C C . LEU A 1 73 ? -15.114 9.292 2.284 1.00 96.50 73 LEU A C 1
ATOM 579 O O . LEU A 1 73 ? -15.381 8.510 1.371 1.00 96.50 73 LEU A O 1
ATOM 583 N N . GLU A 1 74 ? -15.676 9.216 3.489 1.00 96.50 74 GLU A N 1
ATOM 584 C CA . GLU A 1 74 ? -16.640 8.187 3.887 1.00 96.50 74 GLU A CA 1
ATOM 585 C C . GLU A 1 74 ? -17.873 8.204 2.982 1.00 96.50 74 GLU A C 1
ATOM 587 O O . GLU A 1 74 ? -18.258 7.166 2.448 1.00 96.50 74 GLU A O 1
ATOM 592 N N . HIS A 1 75 ? -18.429 9.384 2.707 1.00 97.38 75 HIS A N 1
ATOM 593 C CA . HIS A 1 75 ? -19.569 9.550 1.806 1.00 97.38 75 HIS A CA 1
ATOM 594 C C . HIS A 1 75 ? -19.287 9.069 0.376 1.00 97.38 75 HIS A C 1
ATOM 596 O O . HIS A 1 75 ? -20.144 8.454 -0.265 1.00 97.38 75 HIS A O 1
ATOM 602 N N . ASN A 1 76 ? -18.085 9.328 -0.148 1.00 95.88 76 ASN A N 1
ATOM 603 C CA . ASN A 1 76 ? -17.702 8.874 -1.487 1.00 95.88 76 ASN A CA 1
ATOM 604 C C . ASN A 1 76 ? -17.488 7.355 -1.551 1.00 95.88 76 ASN A C 1
ATOM 606 O O . ASN A 1 76 ? -17.891 6.734 -2.539 1.00 95.88 76 ASN A O 1
ATOM 610 N N . LEU A 1 77 ? -16.880 6.756 -0.522 1.00 96.75 77 LEU A N 1
ATOM 611 C CA . LEU A 1 77 ? -16.702 5.305 -0.437 1.00 96.75 77 LEU A CA 1
ATOM 612 C C . LEU A 1 77 ? -18.045 4.589 -0.248 1.00 96.75 77 LEU A C 1
ATOM 614 O O . LEU A 1 77 ? -18.305 3.597 -0.924 1.00 96.75 77 LEU A O 1
ATOM 618 N N . ASP A 1 78 ? -18.930 5.130 0.590 1.00 96.88 78 ASP A N 1
ATOM 619 C CA . ASP A 1 78 ? -20.255 4.569 0.865 1.00 96.88 78 ASP A CA 1
ATOM 620 C C . ASP A 1 78 ? -21.134 4.506 -0.392 1.00 96.88 78 ASP A C 1
ATOM 622 O O . ASP A 1 78 ? -21.713 3.467 -0.718 1.00 96.88 78 ASP A O 1
ATOM 626 N N . ARG A 1 79 ? -21.150 5.588 -1.181 1.00 97.50 79 ARG A N 1
ATOM 627 C CA . ARG A 1 79 ? -21.877 5.640 -2.462 1.00 97.50 79 ARG A CA 1
ATOM 628 C C . ARG A 1 79 ? -21.364 4.659 -3.512 1.00 97.50 79 ARG A C 1
ATOM 630 O O . ARG A 1 79 ? -22.082 4.366 -4.463 1.00 97.50 79 ARG A O 1
ATOM 637 N N . ASN A 1 80 ? -20.135 4.178 -3.362 1.00 96.81 80 ASN A N 1
ATOM 638 C CA . ASN A 1 80 ? -19.459 3.315 -4.324 1.00 96.81 80 ASN A CA 1
ATOM 639 C C . ASN A 1 80 ? -18.980 2.013 -3.662 1.00 96.81 80 ASN A C 1
ATOM 641 O O . ASN A 1 80 ? -17.939 1.461 -4.040 1.00 96.81 80 ASN A O 1
ATOM 645 N N . ARG A 1 81 ? -19.750 1.509 -2.685 1.00 96.44 81 ARG A N 1
ATOM 646 C CA . ARG A 1 81 ? -19.508 0.214 -2.039 1.00 96.44 81 ARG A CA 1
ATOM 647 C C . ARG A 1 81 ? -19.328 -0.896 -3.073 1.00 96.44 81 ARG A C 1
ATOM 649 O O . ARG A 1 81 ? -20.094 -1.012 -4.026 1.00 96.44 81 ARG A O 1
ATOM 656 N N . GLY A 1 82 ? -18.312 -1.729 -2.863 1.00 95.94 82 GLY A N 1
ATOM 657 C CA . GLY A 1 82 ? -17.998 -2.870 -3.730 1.00 95.94 82 GLY A CA 1
ATOM 658 C C . GLY A 1 82 ? -17.105 -2.548 -4.933 1.00 95.94 82 GLY A C 1
ATOM 659 O O . GLY A 1 82 ? -16.690 -3.471 -5.633 1.00 95.94 82 GLY A O 1
ATOM 660 N N . PHE A 1 83 ? -16.754 -1.280 -5.165 1.00 97.50 83 PHE A N 1
ATOM 661 C CA . PHE A 1 83 ? -15.789 -0.899 -6.199 1.00 97.50 83 PHE A CA 1
ATOM 662 C C . PHE A 1 83 ? -14.358 -0.810 -5.655 1.00 97.50 83 PHE A C 1
ATOM 664 O O . PHE A 1 83 ? -14.127 -0.387 -4.524 1.00 97.50 83 PHE A O 1
ATOM 671 N N . SER A 1 84 ? -13.380 -1.167 -6.494 1.00 96.69 84 SER A N 1
ATOM 672 C CA . SER A 1 84 ? -11.956 -0.906 -6.249 1.00 96.69 84 SER A CA 1
ATOM 673 C C . SER A 1 84 ? -11.490 0.317 -7.038 1.00 96.69 84 SER A C 1
ATOM 675 O O . SER A 1 84 ? -11.752 0.430 -8.235 1.00 96.69 84 SER A O 1
ATOM 677 N N . PHE A 1 85 ? -10.752 1.212 -6.381 1.00 96.62 85 PHE A N 1
ATOM 678 C CA . PHE A 1 85 ? -10.258 2.452 -6.980 1.00 96.62 85 PHE A CA 1
ATOM 679 C C . PHE A 1 85 ? -8.782 2.314 -7.354 1.00 96.62 85 PHE A C 1
ATOM 681 O O . PHE A 1 85 ? -7.896 2.443 -6.515 1.00 96.62 85 PHE A O 1
ATOM 688 N N . LEU A 1 86 ? -8.517 2.040 -8.633 1.00 96.19 86 LEU A N 1
ATOM 689 C CA . LEU A 1 86 ? -7.169 1.883 -9.179 1.00 96.19 86 LEU A CA 1
ATOM 690 C C . LEU A 1 86 ? -6.996 2.801 -10.388 1.00 96.19 86 LEU A C 1
ATOM 692 O O . LEU A 1 86 ? -7.848 2.845 -11.277 1.00 96.19 86 LEU A O 1
ATOM 696 N N . LYS A 1 87 ? -5.876 3.525 -10.450 1.00 94.75 87 LYS A N 1
ATOM 697 C CA . LYS A 1 87 ? -5.559 4.395 -11.586 1.00 94.75 87 LYS A CA 1
ATOM 698 C C . LYS A 1 87 ? -4.637 3.676 -12.571 1.00 94.75 87 LYS A C 1
ATOM 700 O O . LYS A 1 87 ? -3.504 3.345 -12.242 1.00 94.75 87 LYS A O 1
ATOM 705 N N . SER A 1 88 ? -5.106 3.477 -13.802 1.00 92.94 88 SER A N 1
ATOM 706 C CA . SER A 1 88 ? -4.280 2.955 -14.901 1.00 92.94 88 SER A CA 1
ATOM 707 C C . SER A 1 88 ? -3.392 4.038 -15.531 1.00 92.94 88 SER A C 1
ATOM 709 O O . SER A 1 88 ? -3.677 5.232 -15.434 1.00 92.94 88 SER A O 1
ATOM 711 N N . HIS A 1 89 ? -2.346 3.609 -16.248 1.00 90.19 89 HIS A N 1
ATOM 712 C CA . HIS A 1 89 ? -1.349 4.480 -16.891 1.00 90.19 89 HIS A CA 1
ATOM 713 C C . HIS A 1 89 ? -1.912 5.425 -17.970 1.00 90.19 89 HIS A C 1
ATOM 715 O O . HIS A 1 89 ? -1.333 6.478 -18.209 1.00 90.19 89 HIS A O 1
ATOM 721 N N . GLY A 1 90 ? -3.021 5.080 -18.633 1.00 90.06 90 GLY A N 1
ATOM 722 C CA . GLY A 1 90 ? -3.749 5.986 -19.538 1.00 90.06 90 GLY A CA 1
ATOM 723 C C . GLY A 1 90 ? -3.119 6.256 -20.917 1.00 90.06 90 GLY A C 1
ATOM 724 O O . GLY A 1 90 ? -3.710 6.983 -21.705 1.00 90.06 90 GLY A O 1
ATOM 725 N N . TYR A 1 91 ? -1.956 5.678 -21.236 1.00 89.19 91 TYR A N 1
ATOM 726 C CA . TYR A 1 91 ? -1.311 5.751 -22.562 1.00 89.19 91 TYR A CA 1
ATOM 727 C C . TYR A 1 91 ? -0.980 4.363 -23.136 1.00 89.19 91 TYR A C 1
ATOM 729 O O . TYR A 1 91 ? -1.307 3.350 -22.525 1.00 89.19 91 TYR A O 1
ATOM 737 N N . ASN A 1 92 ? -0.329 4.313 -24.308 1.00 94.25 92 ASN A N 1
ATOM 738 C CA . ASN A 1 92 ? 0.020 3.078 -25.022 1.00 94.25 92 ASN A CA 1
ATOM 739 C C . ASN A 1 92 ? 0.634 1.998 -24.105 1.00 94.25 92 ASN A C 1
ATOM 741 O O . ASN A 1 92 ? 1.702 2.193 -23.519 1.00 94.25 92 ASN A O 1
ATOM 745 N N . THR A 1 93 ? -0.034 0.843 -24.035 1.00 93.50 93 THR A N 1
ATOM 746 C CA . THR A 1 93 ? 0.338 -0.275 -23.158 1.00 93.50 93 THR A CA 1
ATOM 747 C C . THR A 1 93 ? 1.711 -0.851 -23.488 1.00 93.50 93 THR A C 1
ATOM 749 O O . THR A 1 93 ? 2.482 -1.113 -22.575 1.00 93.50 93 THR A O 1
ATOM 752 N N . GLY A 1 94 ? 2.075 -0.997 -24.766 1.00 92.81 94 GLY A N 1
ATOM 753 C CA . GLY A 1 94 ? 3.392 -1.519 -25.153 1.00 92.81 94 GLY A CA 1
ATOM 754 C C . GLY A 1 94 ? 4.536 -0.641 -24.637 1.00 92.81 94 GLY A C 1
ATOM 755 O O . GLY A 1 94 ? 5.466 -1.130 -23.996 1.00 92.81 94 GLY A O 1
ATOM 756 N N . ALA A 1 95 ? 4.410 0.677 -24.814 1.00 93.00 95 ALA A N 1
ATOM 757 C CA . ALA A 1 95 ? 5.365 1.643 -24.277 1.00 93.00 95 ALA A CA 1
ATOM 758 C C . ALA A 1 95 ? 5.408 1.628 -22.739 1.00 93.00 95 ALA A C 1
ATOM 760 O O . ALA A 1 95 ? 6.479 1.792 -22.154 1.00 93.00 95 ALA A O 1
ATOM 761 N N . PHE A 1 96 ? 4.266 1.420 -22.073 1.00 94.06 96 PHE A N 1
ATOM 762 C CA . PHE A 1 96 ? 4.212 1.256 -20.619 1.00 94.06 96 PHE A CA 1
ATOM 763 C C . PHE A 1 96 ? 4.988 0.012 -20.168 1.00 94.06 96 PHE A C 1
ATOM 765 O O . PHE A 1 96 ? 5.880 0.134 -19.333 1.00 94.06 96 PHE A O 1
ATOM 772 N N . LEU A 1 97 ? 4.721 -1.159 -20.758 1.00 92.94 97 LEU A N 1
ATOM 773 C CA . LEU A 1 97 ? 5.394 -2.415 -20.405 1.00 92.94 97 LEU A CA 1
ATOM 774 C C . LEU A 1 97 ? 6.915 -2.322 -20.576 1.00 92.94 97 LEU A C 1
ATOM 776 O O . LEU A 1 97 ? 7.669 -2.793 -19.719 1.00 92.94 97 LEU A O 1
ATOM 780 N N . GLN A 1 98 ? 7.366 -1.675 -21.654 1.00 92.94 98 GLN A N 1
ATOM 781 C CA . GLN A 1 98 ? 8.786 -1.451 -21.903 1.00 92.94 98 GLN A CA 1
ATOM 782 C C . GLN A 1 98 ? 9.404 -0.524 -20.846 1.00 92.94 98 GLN A C 1
ATOM 784 O O . GLN A 1 98 ? 10.428 -0.869 -20.260 1.00 92.94 98 GLN A O 1
ATOM 789 N N . LYS A 1 99 ? 8.765 0.618 -20.550 1.00 94.12 99 LYS A N 1
ATOM 790 C CA . LYS A 1 99 ? 9.246 1.590 -19.548 1.00 94.12 99 LYS A CA 1
ATOM 791 C C . LYS A 1 99 ? 9.271 1.029 -18.130 1.00 94.12 99 LYS A C 1
ATOM 793 O O . LYS A 1 99 ? 10.177 1.354 -17.373 1.00 94.12 99 LYS A O 1
ATOM 798 N N . GLN A 1 100 ? 8.293 0.199 -17.775 1.00 95.25 100 GLN A N 1
ATOM 799 C CA . GLN A 1 100 ? 8.240 -0.459 -16.468 1.00 95.25 100 GLN A CA 1
ATOM 800 C C . GLN A 1 100 ? 9.251 -1.609 -16.340 1.00 95.25 100 GLN A C 1
ATOM 802 O O . GLN A 1 100 ? 9.384 -2.184 -15.265 1.00 95.25 100 GLN A O 1
ATOM 807 N N . GLY A 1 101 ? 9.946 -1.986 -17.421 1.00 95.19 101 GLY A N 1
ATOM 808 C CA . GLY A 1 101 ? 10.877 -3.112 -17.399 1.00 95.19 101 GLY A CA 1
ATOM 809 C C . GLY A 1 101 ? 10.183 -4.450 -17.153 1.00 95.19 101 GLY A C 1
ATOM 810 O O . GLY A 1 101 ? 10.816 -5.390 -16.687 1.00 95.19 101 GLY A O 1
ATOM 811 N N . ILE A 1 102 ? 8.888 -4.561 -17.475 1.00 94.06 102 ILE A N 1
ATOM 812 C CA . ILE A 1 102 ? 8.085 -5.761 -17.205 1.00 94.06 102 ILE A CA 1
ATOM 813 C C . ILE A 1 102 ? 8.603 -6.961 -18.003 1.00 94.06 102 ILE A C 1
ATOM 815 O O . ILE A 1 102 ? 8.250 -8.066 -17.670 1.00 94.06 102 ILE A O 1
ATOM 819 N N . HIS A 1 103 ? 9.458 -6.823 -19.004 1.00 94.06 103 HIS A N 1
ATOM 820 C CA . HIS A 1 103 ? 10.080 -7.948 -19.720 1.00 94.06 103 HIS A CA 1
ATOM 821 C C . HIS A 1 103 ? 11.380 -8.440 -19.057 1.00 94.06 103 HIS A C 1
ATOM 823 O O . HIS A 1 103 ? 12.065 -9.293 -19.600 1.00 94.06 103 HIS A O 1
ATOM 829 N N . PHE A 1 104 ? 11.736 -7.942 -17.871 1.00 97.00 104 PHE A N 1
ATOM 830 C CA . PHE A 1 104 ? 12.900 -8.420 -17.130 1.00 97.00 104 PHE A CA 1
ATOM 831 C C . PHE A 1 104 ? 12.518 -9.145 -15.839 1.00 97.00 104 PHE A C 1
ATOM 833 O O . PHE A 1 104 ? 11.515 -8.843 -15.190 1.00 97.00 104 PHE A O 1
ATOM 840 N N . HIS A 1 105 ? 13.380 -10.070 -15.430 1.00 96.69 105 HIS A N 1
ATOM 841 C CA . HIS A 1 105 ? 13.390 -10.638 -14.093 1.00 96.69 105 HIS A CA 1
ATOM 842 C C . HIS A 1 105 ? 14.216 -9.763 -13.155 1.00 96.69 105 HIS A C 1
ATOM 844 O O . HIS A 1 105 ? 15.375 -9.441 -13.439 1.00 96.69 105 HIS A O 1
ATOM 850 N N . PHE A 1 106 ? 1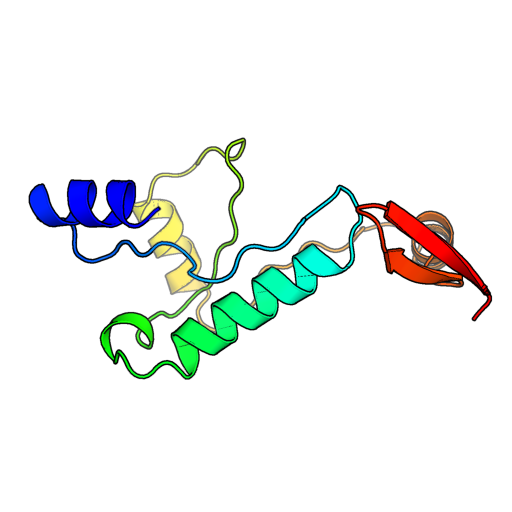3.627 -9.435 -12.007 1.00 96.94 106 PHE A N 1
ATOM 851 C CA . PHE A 1 106 ? 14.299 -8.720 -10.933 1.00 96.94 106 PHE A CA 1
ATOM 852 C C . PHE A 1 106 ? 14.341 -9.553 -9.652 1.00 96.94 106 PHE A C 1
ATOM 854 O O . PHE A 1 106 ? 13.388 -10.263 -9.340 1.00 96.94 106 PHE A O 1
ATOM 861 N N . MET A 1 107 ? 15.428 -9.422 -8.895 1.00 96.25 107 MET A N 1
ATOM 862 C CA . MET A 1 107 ? 15.594 -10.012 -7.569 1.00 96.25 107 MET A CA 1
ATOM 863 C C . MET A 1 107 ? 15.993 -8.925 -6.572 1.00 96.25 107 MET A C 1
ATOM 865 O O . MET A 1 107 ? 16.977 -8.216 -6.789 1.00 96.25 107 MET A O 1
ATOM 869 N N . GLN A 1 108 ? 15.256 -8.809 -5.464 1.00 97.12 108 GLN A N 1
ATOM 870 C CA . GLN A 1 108 ? 15.655 -7.936 -4.364 1.00 97.12 108 GLN A CA 1
ATOM 871 C C . GLN A 1 108 ? 16.651 -8.661 -3.449 1.00 97.12 108 GLN A C 1
ATOM 873 O O . GLN A 1 108 ? 16.308 -9.668 -2.835 1.00 97.12 108 GLN A O 1
ATOM 878 N N . CYS A 1 109 ? 17.871 -8.137 -3.324 1.00 95.56 109 CYS A N 1
ATOM 879 C CA . CYS A 1 109 ? 18.901 -8.633 -2.406 1.00 95.56 109 CYS A CA 1
ATOM 880 C C . CYS A 1 109 ? 19.806 -7.473 -1.958 1.00 95.56 109 CYS A C 1
ATOM 882 O O . CYS A 1 109 ? 20.003 -6.532 -2.723 1.00 95.56 109 CYS A O 1
ATOM 884 N N . GLU A 1 110 ? 20.333 -7.509 -0.729 1.00 93.31 110 GLU A N 1
ATOM 885 C CA . GLU A 1 110 ? 21.252 -6.480 -0.190 1.00 93.31 110 GLU A CA 1
ATOM 886 C C . GLU A 1 110 ? 20.717 -5.037 -0.285 1.00 93.31 110 GLU A C 1
ATOM 888 O O . GLU A 1 110 ? 21.452 -4.098 -0.573 1.00 93.31 110 GLU A O 1
ATOM 893 N N . GLN A 1 111 ? 19.410 -4.846 -0.061 1.00 92.12 111 GLN A N 1
ATOM 894 C CA . GLN A 1 111 ? 18.742 -3.541 -0.221 1.00 92.12 111 GLN A CA 1
ATOM 895 C C . GLN A 1 111 ? 18.870 -2.958 -1.642 1.00 92.12 111 GLN A C 1
ATOM 897 O O . GLN A 1 111 ? 18.860 -1.743 -1.838 1.00 92.12 111 GLN A O 1
ATOM 902 N N . ARG A 1 112 ? 18.932 -3.828 -2.653 1.00 95.31 112 ARG A N 1
ATOM 903 C CA . ARG A 1 112 ? 18.974 -3.452 -4.064 1.00 95.31 112 ARG A CA 1
ATOM 904 C C . ARG A 1 112 ? 18.076 -4.347 -4.909 1.00 95.31 112 ARG A C 1
ATOM 906 O O . ARG A 1 112 ? 17.922 -5.531 -4.629 1.00 95.31 112 ARG A O 1
ATOM 913 N N . MET A 1 113 ? 17.513 -3.773 -5.971 1.00 96.81 113 MET A N 1
ATOM 914 C CA . MET A 1 113 ? 16.876 -4.526 -7.051 1.00 96.81 113 MET A CA 1
ATOM 915 C C . MET A 1 113 ? 17.897 -4.849 -8.140 1.00 96.81 113 MET A C 1
ATOM 917 O O . MET A 1 113 ? 18.461 -3.952 -8.770 1.00 96.81 113 MET A O 1
ATOM 921 N N . TRP A 1 114 ? 18.126 -6.137 -8.367 1.00 96.81 114 TRP A N 1
ATOM 922 C CA . TRP A 1 114 ? 19.024 -6.651 -9.394 1.00 96.81 114 TRP A CA 1
ATOM 923 C C . TRP A 1 114 ? 18.215 -7.113 -10.594 1.00 96.8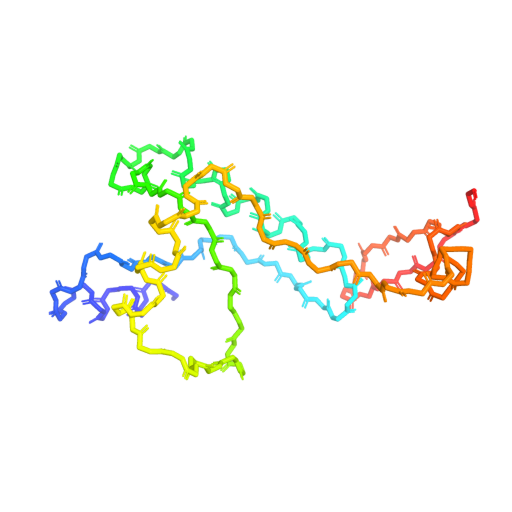1 114 TRP A C 1
ATOM 925 O O . TRP A 1 114 ? 17.347 -7.966 -10.446 1.00 96.81 114 TRP A O 1
ATOM 935 N N . ARG A 1 115 ? 18.505 -6.584 -11.784 1.00 97.00 115 ARG A N 1
ATOM 936 C CA . ARG A 1 115 ? 18.007 -7.156 -13.039 1.00 97.00 115 ARG A CA 1
ATOM 937 C C . ARG A 1 115 ? 18.852 -8.382 -13.375 1.00 97.00 115 ARG A C 1
ATOM 939 O O . ARG A 1 115 ? 20.042 -8.224 -13.630 1.00 97.00 115 ARG A O 1
ATOM 946 N N . VAL A 1 116 ? 18.252 -9.569 -13.365 1.00 97.56 116 VAL A N 1
ATOM 947 C CA . VAL A 1 116 ? 18.986 -10.845 -13.459 1.00 97.56 116 VAL A CA 1
ATOM 948 C C . VAL A 1 116 ? 18.812 -11.562 -14.797 1.00 97.56 116 VAL A C 1
ATOM 950 O O . VAL A 1 116 ? 19.710 -12.292 -15.200 1.00 97.56 116 VAL A O 1
ATOM 953 N N . ALA A 1 117 ? 17.694 -11.348 -15.495 1.00 97.12 117 ALA A N 1
ATOM 954 C CA . ALA A 1 117 ? 17.415 -11.964 -16.794 1.00 97.12 117 ALA A CA 1
ATOM 955 C C . ALA A 1 117 ? 16.327 -11.195 -17.565 1.00 97.12 117 ALA A C 1
ATOM 957 O O . ALA A 1 117 ? 15.690 -10.292 -17.019 1.00 97.12 117 ALA A O 1
ATOM 958 N N . GLU A 1 118 ? 16.113 -11.573 -18.821 1.00 96.12 118 GLU A N 1
ATOM 959 C CA . GLU A 1 118 ? 14.939 -11.223 -19.634 1.00 96.12 118 GLU A CA 1
ATOM 960 C C . GLU A 1 118 ? 13.895 -12.352 -19.550 1.00 96.12 118 GLU A C 1
ATOM 962 O O . GLU A 1 118 ? 14.260 -13.489 -19.239 1.00 96.12 118 GLU A O 1
ATOM 967 N N . ARG A 1 119 ? 12.614 -12.033 -19.763 1.00 91.25 119 ARG A N 1
ATOM 968 C CA . ARG A 1 119 ? 11.483 -12.967 -19.715 1.00 91.25 119 ARG A CA 1
ATOM 969 C C . ARG A 1 119 ? 10.560 -12.831 -20.915 1.00 91.25 119 ARG A C 1
ATOM 971 O O . ARG A 1 119 ? 10.372 -11.680 -21.370 1.00 91.25 119 ARG A O 1
#

Radius of gyration: 18.51 Å; chains: 1; bounding box: 43×31×52 Å

Secondary structure (DSSP, 8-state):
-HHHHHHHHTTT--S----SS-----TT-THHHHHHHHHHHHHHS-S-GGGS--S------TT---SS-HHHHHHHHHHTTT--------S-HHHHHHHTTTTEEEEEETTEEEEEEE-

InterPro domains:
  IPR003406 Glycosyl transferase, family 14 [PF02485] (10-95)
  IPR043538 Xylosyltransferase [PTHR46025] (9-119)

Organism: Globodera pallida (NCBI:txid36090)